Protein AF-A0A2X3K3R1-F1 (afdb_monomer_lite)

Foldseek 3Di:
DVVVVVVVVVVVVVVVPPFDWAWDDKQAAPVRQVVLVVVCVVVVWDWDWDADPVRIITIIGTPVCNVVSVVD

pLDDT: mean 86.81, std 15.57, range [46.06, 98.12]

Radius of gyration: 17.45 Å; chains: 1; bounding box: 56×21×27 Å

Secondary structure (DSSP, 8-state):
-HHHHHHHHHHHHHGGG--PEEEEEEEE-HHHHHHHHHHHHHTT--EEEEE-TTS-EEEEEETTTHHHHHH-

Sequence (72 aa):
MRKYIKNTFLFVFICLTVACKEQLYTGLTEKEANQMQALLLSNDVNVSKEMDKSGNVTISVEKEDFVRAITI

Structure (mmCIF, N/CA/C/O backbone):
data_AF-A0A2X3K3R1-F1
#
_entry.id   AF-A0A2X3K3R1-F1
#
loop_
_atom_site.group_PDB
_atom_site.id
_atom_site.type_symbol
_atom_site.label_atom_id
_atom_site.label_alt_id
_atom_site.label_comp_id
_atom_site.label_asym_id
_atom_site.label_entity_id
_atom_site.label_seq_id
_atom_site.pdbx_PDB_ins_code
_atom_site.Cartn_x
_atom_site.Cartn_y
_atom_site.Cartn_z
_atom_site.occupancy
_atom_site.B_iso_or_equiv
_atom_site.auth_seq_id
_atom_site.auth_comp_id
_atom_site.auth_asym_id
_atom_site.auth_atom_id
_atom_site.pdbx_PDB_model_num
ATOM 1 N N . MET A 1 1 ? 45.259 -1.752 -2.077 1.00 46.06 1 MET A N 1
ATOM 2 C CA . MET A 1 1 ? 44.365 -0.948 -2.950 1.00 46.06 1 MET A CA 1
ATOM 3 C C . MET A 1 1 ? 43.175 -1.743 -3.516 1.00 46.06 1 MET A C 1
ATOM 5 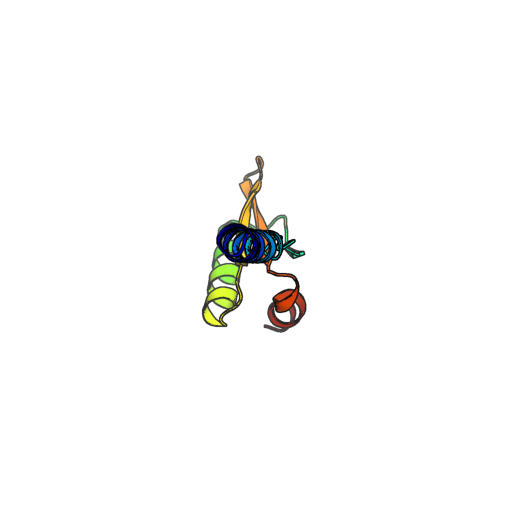O O . MET A 1 1 ? 42.063 -1.246 -3.439 1.00 46.06 1 MET A O 1
ATOM 9 N N . ARG A 1 2 ? 43.334 -3.002 -3.966 1.00 51.38 2 ARG A N 1
ATOM 10 C CA . ARG A 1 2 ? 42.236 -3.854 -4.503 1.00 51.38 2 ARG A CA 1
ATOM 11 C C . ARG A 1 2 ? 41.071 -4.147 -3.527 1.00 51.38 2 ARG A C 1
ATOM 13 O O . ARG A 1 2 ? 39.943 -4.347 -3.962 1.00 51.38 2 ARG A O 1
ATOM 20 N N . LYS A 1 3 ? 41.335 -4.152 -2.211 1.00 51.62 3 LYS A N 1
ATOM 21 C CA . LYS A 1 3 ? 40.333 -4.378 -1.144 1.00 51.62 3 LYS A CA 1
ATOM 22 C C . LYS A 1 3 ? 39.357 -3.204 -0.972 1.00 51.62 3 LYS A C 1
ATOM 24 O O . LYS A 1 3 ? 38.185 -3.437 -0.709 1.00 51.62 3 LYS A O 1
ATOM 29 N N . TYR A 1 4 ? 39.827 -1.971 -1.178 1.00 56.81 4 TYR A N 1
ATOM 30 C CA . TYR A 1 4 ? 39.005 -0.766 -1.033 1.00 56.81 4 TYR A CA 1
ATOM 31 C C . TYR A 1 4 ? 38.004 -0.629 -2.184 1.00 56.81 4 TYR A C 1
ATOM 33 O O . TYR A 1 4 ? 36.846 -0.355 -1.924 1.00 56.81 4 TYR A O 1
ATOM 41 N N . ILE A 1 5 ? 38.398 -0.967 -3.419 1.00 59.34 5 ILE A N 1
ATOM 42 C CA . ILE A 1 5 ? 37.501 -0.965 -4.593 1.00 59.34 5 ILE A CA 1
ATOM 43 C C . ILE A 1 5 ? 36.314 -1.925 -4.406 1.00 59.34 5 ILE A C 1
ATOM 45 O O . ILE A 1 5 ? 35.179 -1.567 -4.710 1.00 59.34 5 ILE A O 1
ATOM 49 N N . LYS A 1 6 ? 36.553 -3.123 -3.849 1.00 57.41 6 LYS A N 1
ATOM 50 C CA . LYS A 1 6 ? 35.477 -4.072 -3.514 1.00 57.41 6 LYS A CA 1
ATOM 51 C C . LYS A 1 6 ? 34.506 -3.507 -2.470 1.00 57.41 6 LYS A C 1
ATOM 53 O O . LYS A 1 6 ? 33.305 -3.713 -2.591 1.00 57.41 6 LYS A O 1
ATOM 58 N N . ASN A 1 7 ? 35.022 -2.793 -1.471 1.00 59.44 7 ASN A N 1
ATOM 59 C CA . ASN A 1 7 ? 34.209 -2.216 -0.401 1.00 59.44 7 ASN A CA 1
ATOM 60 C C . ASN A 1 7 ? 33.448 -0.957 -0.851 1.00 59.44 7 ASN A C 1
ATOM 62 O O . ASN A 1 7 ? 32.340 -0.715 -0.388 1.00 59.44 7 ASN A O 1
ATOM 66 N N . THR A 1 8 ? 34.008 -0.184 -1.784 1.00 60.62 8 THR A N 1
ATOM 67 C CA . THR A 1 8 ? 33.344 0.981 -2.385 1.00 60.62 8 THR A CA 1
ATOM 68 C C . THR A 1 8 ? 32.166 0.565 -3.267 1.00 60.62 8 THR A C 1
ATOM 70 O O . THR A 1 8 ? 31.125 1.214 -3.226 1.00 60.62 8 THR A O 1
ATOM 73 N N . PHE A 1 9 ? 32.277 -0.546 -4.005 1.00 65.12 9 PHE A N 1
ATOM 74 C CA . PHE A 1 9 ? 31.182 -1.041 -4.849 1.00 65.12 9 PHE A CA 1
ATOM 75 C C . PHE A 1 9 ? 29.954 -1.474 -4.029 1.00 65.12 9 PHE A C 1
ATOM 77 O O . PHE A 1 9 ? 28.820 -1.230 -4.430 1.00 65.12 9 PHE A O 1
ATOM 84 N N . LEU A 1 10 ? 30.182 -2.048 -2.842 1.00 68.19 10 LEU A N 1
ATOM 85 C CA . LEU A 1 10 ? 29.118 -2.421 -1.906 1.00 68.19 10 LEU A CA 1
ATOM 86 C C . LEU A 1 10 ? 28.350 -1.192 -1.385 1.00 68.19 10 LEU A C 1
ATOM 88 O O . LEU A 1 10 ? 27.136 -1.245 -1.225 1.00 68.19 10 LEU A O 1
ATOM 92 N N . PHE A 1 11 ? 29.048 -0.077 -1.153 1.00 65.69 11 PHE A N 1
ATOM 93 C CA . PHE A 1 11 ? 28.448 1.141 -0.605 1.00 65.69 11 PHE A CA 1
ATOM 94 C C . PHE A 1 11 ? 27.583 1.887 -1.635 1.00 65.69 11 PHE A C 1
ATOM 96 O O . PHE A 1 11 ? 26.514 2.385 -1.297 1.00 65.69 11 PHE A O 1
ATOM 103 N N . VAL A 1 12 ? 27.996 1.900 -2.909 1.00 71.94 12 VAL A N 1
ATOM 104 C CA . VAL A 1 12 ? 27.218 2.503 -4.012 1.00 71.94 12 VAL A CA 1
ATOM 105 C C . VAL A 1 12 ? 25.897 1.765 -4.242 1.00 71.94 12 VAL A C 1
ATOM 107 O O . VAL A 1 12 ? 24.887 2.397 -4.536 1.00 71.94 12 VAL A O 1
ATOM 110 N N . PHE A 1 13 ? 25.877 0.442 -4.059 1.00 67.69 13 PHE A N 1
ATOM 111 C CA . PHE A 1 13 ? 24.667 -0.361 -4.247 1.00 67.69 13 PHE A CA 1
ATOM 112 C C . PHE A 1 13 ? 23.597 -0.089 -3.173 1.00 67.69 13 PHE A C 1
ATOM 114 O O . PHE A 1 13 ? 22.407 -0.132 -3.464 1.00 67.69 13 PHE A O 1
ATOM 121 N N . ILE A 1 14 ? 24.013 0.248 -1.948 1.00 69.31 14 ILE A N 1
ATOM 122 C CA . ILE A 1 14 ? 23.108 0.547 -0.825 1.00 69.31 14 ILE A CA 1
ATOM 123 C C . ILE A 1 14 ? 22.434 1.919 -0.991 1.00 69.31 14 ILE A C 1
ATOM 125 O O . ILE A 1 14 ? 21.283 2.091 -0.605 1.00 69.31 14 ILE A O 1
ATOM 129 N N . CYS A 1 15 ? 23.109 2.899 -1.600 1.00 64.44 15 CYS A N 1
ATOM 130 C CA . CYS A 1 15 ? 22.530 4.231 -1.804 1.00 64.44 15 CYS A CA 1
ATOM 131 C C . CYS A 1 15 ? 21.433 4.281 -2.882 1.00 64.44 15 CYS A C 1
ATOM 133 O O . CYS A 1 15 ? 20.712 5.273 -2.955 1.00 64.44 15 CYS A O 1
ATOM 135 N N . LEU A 1 16 ? 21.285 3.238 -3.705 1.00 64.81 16 LEU A N 1
ATOM 136 C CA . LEU A 1 16 ? 20.290 3.199 -4.782 1.00 64.81 16 LEU A CA 1
ATOM 137 C C . LEU A 1 16 ? 18.874 2.828 -4.308 1.00 64.81 16 LEU A C 1
ATOM 139 O O . LEU A 1 16 ? 17.955 2.852 -5.117 1.00 64.81 16 LEU A O 1
ATOM 143 N N . THR A 1 17 ? 18.665 2.510 -3.026 1.00 66.19 17 THR A N 1
ATOM 144 C CA . THR A 1 17 ? 17.363 2.029 -2.525 1.00 66.19 17 THR A CA 1
ATOM 145 C C . THR A 1 17 ? 16.510 3.107 -1.853 1.00 66.19 17 THR A C 1
ATOM 147 O O . THR A 1 17 ? 15.661 2.781 -1.023 1.00 66.19 17 THR A O 1
ATOM 150 N N . VAL A 1 18 ? 16.718 4.393 -2.154 1.00 63.38 18 VAL A N 1
ATOM 151 C CA . VAL A 1 18 ? 15.827 5.453 -1.651 1.00 63.38 18 VAL A CA 1
ATOM 152 C C . VAL A 1 18 ? 14.546 5.446 -2.486 1.00 63.38 18 VAL A C 1
ATOM 154 O O . VAL A 1 18 ? 14.423 6.177 -3.466 1.00 63.38 18 VAL A O 1
ATOM 157 N N . ALA A 1 19 ? 13.610 4.577 -2.116 1.00 63.88 19 ALA A N 1
ATOM 158 C CA . ALA A 1 19 ? 12.296 4.514 -2.734 1.00 63.88 19 ALA A CA 1
ATOM 159 C C . ALA A 1 19 ? 11.393 5.590 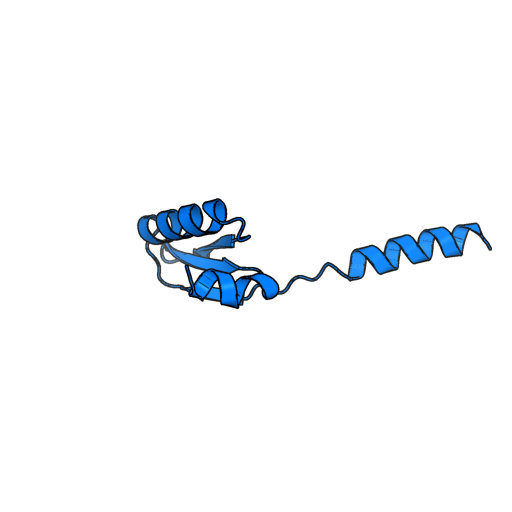-2.112 1.00 63.88 19 ALA A C 1
ATOM 161 O O . ALA A 1 19 ? 11.100 5.573 -0.914 1.00 63.88 19 ALA A O 1
ATOM 162 N N . CYS A 1 20 ? 11.016 6.580 -2.920 1.00 79.88 20 CYS A N 1
ATOM 163 C CA . CYS A 1 20 ? 10.013 7.568 -2.548 1.00 79.88 20 CYS A CA 1
ATOM 164 C C . CYS A 1 20 ? 8.646 6.990 -2.913 1.00 79.88 20 CYS A C 1
ATOM 166 O O . CYS A 1 20 ? 8.383 6.738 -4.088 1.00 79.88 20 CYS A O 1
ATOM 168 N N . LYS A 1 21 ? 7.798 6.765 -1.909 1.00 89.38 21 LYS A N 1
ATOM 169 C CA . LYS A 1 21 ? 6.454 6.227 -2.123 1.00 89.38 21 LYS A CA 1
ATOM 170 C C . LYS A 1 21 ? 5.509 7.304 -2.628 1.00 89.38 21 LYS A C 1
ATOM 172 O O . LYS A 1 21 ? 5.559 8.442 -2.167 1.00 89.38 21 LYS A O 1
ATOM 177 N N . GLU A 1 22 ? 4.622 6.914 -3.530 1.00 95.19 22 GLU A N 1
ATOM 178 C CA . GLU A 1 22 ? 3.542 7.747 -4.039 1.00 95.19 22 GLU A CA 1
ATOM 179 C C . GLU A 1 22 ? 2.262 7.466 -3.248 1.00 95.19 22 GLU A C 1
ATOM 181 O O . GLU A 1 22 ? 1.875 6.318 -3.014 1.00 95.19 22 GLU A O 1
ATOM 186 N N . GLN A 1 23 ? 1.600 8.530 -2.813 1.00 95.94 23 GLN A N 1
ATOM 187 C CA . GLN A 1 23 ? 0.352 8.445 -2.066 1.00 95.94 23 GLN A CA 1
ATOM 188 C C . GLN A 1 23 ? -0.815 8.139 -3.015 1.00 95.94 23 GLN A C 1
ATOM 190 O O . GLN A 1 23 ? -1.017 8.857 -3.991 1.00 95.94 23 GLN A O 1
ATOM 195 N N . LEU A 1 24 ? -1.609 7.105 -2.712 1.00 95.62 24 LEU A N 1
ATOM 196 C CA . LEU A 1 24 ? -2.823 6.782 -3.473 1.00 95.62 24 LEU A CA 1
ATOM 197 C C . LEU A 1 24 ? -4.044 7.491 -2.890 1.00 95.62 24 LEU A C 1
ATOM 199 O O . LEU A 1 24 ? -4.702 8.274 -3.567 1.00 95.62 24 LEU A O 1
ATOM 203 N N . TYR A 1 25 ? -4.333 7.220 -1.617 1.00 95.62 25 TYR A N 1
ATOM 204 C CA . TYR A 1 25 ? -5.519 7.724 -0.926 1.00 95.62 25 TYR A CA 1
ATOM 205 C C . TYR A 1 25 ? -5.203 8.054 0.527 1.00 95.62 25 TYR A C 1
ATOM 207 O O . TYR A 1 25 ? -4.337 7.443 1.148 1.00 95.62 25 TYR A O 1
ATOM 215 N N . THR A 1 26 ? -5.939 9.014 1.076 1.00 96.75 26 THR A N 1
ATOM 216 C CA . THR A 1 26 ? -5.922 9.397 2.492 1.00 96.75 26 THR A CA 1
ATOM 217 C C . THR A 1 26 ? -7.344 9.611 2.978 1.00 96.75 26 THR A C 1
ATOM 219 O O . THR A 1 26 ? -8.269 9.679 2.168 1.00 96.75 26 THR A O 1
ATOM 222 N N . GLY A 1 27 ? -7.530 9.713 4.291 1.00 96.88 27 GLY A N 1
ATOM 223 C CA . GLY A 1 27 ? -8.862 9.854 4.870 1.00 96.88 27 GLY A CA 1
ATOM 224 C C . GLY A 1 27 ? -9.673 8.555 4.849 1.00 96.88 27 GLY A C 1
ATOM 225 O O . GLY A 1 27 ? -10.885 8.612 5.024 1.00 96.88 27 GLY A O 1
ATOM 226 N N . LEU A 1 28 ? -9.040 7.400 4.609 1.00 97.56 28 LEU A N 1
ATOM 227 C CA . LEU A 1 28 ? -9.738 6.118 4.559 1.00 97.56 28 LEU A CA 1
ATOM 228 C C . LEU A 1 28 ? -10.095 5.647 5.964 1.00 97.56 28 LEU A C 1
ATOM 230 O O . LEU A 1 28 ? -9.309 5.801 6.904 1.00 97.56 28 LEU A O 1
ATOM 234 N N . THR A 1 29 ? -11.232 4.972 6.093 1.00 97.88 29 THR A N 1
ATOM 235 C CA . THR A 1 29 ? -11.478 4.154 7.280 1.00 97.88 29 THR A CA 1
ATOM 236 C C . THR A 1 29 ? -10.527 2.956 7.298 1.00 97.88 29 THR A C 1
ATOM 238 O O . THR A 1 29 ? -10.047 2.492 6.260 1.00 97.88 29 THR A O 1
ATOM 241 N N . GLU A 1 30 ? -10.284 2.389 8.480 1.00 96.81 30 GLU A N 1
ATOM 242 C CA . GLU A 1 30 ? -9.450 1.189 8.609 1.00 96.81 30 GLU A CA 1
ATOM 243 C C . GLU A 1 30 ? -9.977 0.022 7.758 1.00 96.81 30 GLU A C 1
ATOM 245 O O . GLU A 1 30 ? -9.200 -0.701 7.134 1.00 96.81 30 GLU A O 1
ATOM 250 N N . LYS A 1 31 ? -11.305 -0.136 7.683 1.00 97.62 31 LYS A N 1
ATOM 251 C CA . LYS A 1 31 ? -11.939 -1.186 6.882 1.00 97.62 31 LYS A CA 1
ATOM 252 C C . LYS A 1 31 ? -11.646 -1.011 5.392 1.00 97.62 31 LYS A C 1
ATOM 254 O O . LYS A 1 31 ? -11.213 -1.972 4.761 1.00 97.62 31 LYS A O 1
ATOM 259 N N . GLU A 1 32 ? -11.849 0.188 4.849 1.00 97.75 32 GLU A N 1
ATOM 260 C CA . GLU A 1 32 ? -11.574 0.484 3.436 1.00 97.75 32 GLU A CA 1
ATOM 261 C C . GLU A 1 32 ? -10.091 0.292 3.120 1.00 97.75 32 GLU A C 1
ATOM 263 O O . GLU A 1 32 ? -9.744 -0.417 2.176 1.00 97.75 32 GLU A O 1
ATOM 268 N N . ALA A 1 33 ? -9.208 0.828 3.965 1.00 97.94 33 ALA A N 1
ATOM 269 C CA . ALA A 1 33 ? -7.771 0.674 3.791 1.00 97.94 33 ALA A CA 1
ATOM 270 C C . ALA A 1 33 ? -7.332 -0.797 3.822 1.00 97.94 33 ALA A C 1
ATOM 272 O O . ALA A 1 33 ? -6.482 -1.195 3.029 1.00 97.94 33 ALA A O 1
ATOM 273 N N . ASN A 1 34 ? -7.922 -1.625 4.689 1.00 97.75 34 ASN A N 1
ATOM 274 C CA . ASN A 1 34 ? -7.641 -3.061 4.741 1.00 97.75 34 ASN A CA 1
ATOM 275 C C . ASN A 1 34 ? -8.125 -3.791 3.479 1.00 97.75 34 ASN A C 1
ATOM 277 O O . ASN A 1 34 ? -7.422 -4.668 2.980 1.00 97.75 34 ASN A O 1
ATOM 281 N N . GLN A 1 35 ? -9.295 -3.428 2.946 1.00 98.06 35 GLN A N 1
ATOM 282 C CA . GLN A 1 35 ? -9.811 -4.007 1.701 1.00 98.06 35 GLN A CA 1
ATOM 283 C C . GLN A 1 35 ? -8.905 -3.664 0.513 1.00 98.06 35 GLN A C 1
ATOM 285 O O . GLN A 1 35 ? -8.522 -4.555 -0.244 1.00 98.06 35 GLN A O 1
ATOM 290 N N . MET A 1 36 ? -8.502 -2.397 0.392 1.00 97.50 36 MET A N 1
ATOM 291 C CA . MET A 1 36 ? -7.591 -1.944 -0.662 1.00 97.50 36 MET A CA 1
ATOM 292 C C . MET A 1 36 ? -6.203 -2.570 -0.516 1.00 97.50 36 MET A C 1
ATOM 294 O O . MET A 1 36 ? -5.637 -3.053 -1.491 1.00 97.50 36 MET A O 1
ATOM 298 N N . GLN A 1 37 ? -5.671 -2.632 0.707 1.00 97.75 37 GLN A N 1
ATOM 299 C CA . GLN A 1 37 ? -4.392 -3.279 0.991 1.00 97.75 37 GLN A CA 1
ATOM 300 C C . GLN A 1 37 ? -4.409 -4.757 0.584 1.00 97.75 37 GLN A C 1
ATOM 302 O O . GLN A 1 37 ? -3.475 -5.208 -0.070 1.00 97.75 37 GLN A O 1
ATOM 307 N N . ALA A 1 38 ? -5.462 -5.506 0.923 1.00 98.12 38 ALA A N 1
ATOM 308 C CA . ALA A 1 38 ? -5.580 -6.910 0.538 1.00 98.12 38 ALA A CA 1
ATOM 309 C C . ALA A 1 38 ? -5.627 -7.090 -0.989 1.00 98.12 38 ALA A C 1
ATOM 311 O O . ALA A 1 38 ? -4.941 -7.962 -1.521 1.00 98.12 38 ALA A O 1
ATOM 312 N N . LEU A 1 39 ? -6.386 -6.241 -1.691 1.00 97.88 39 LEU A N 1
ATOM 313 C CA . LEU A 1 39 ? -6.484 -6.269 -3.150 1.00 97.88 39 LEU A CA 1
ATOM 314 C C . LEU A 1 39 ? -5.128 -5.993 -3.814 1.00 97.88 39 LEU A C 1
ATOM 316 O O . LEU A 1 39 ? -4.695 -6.769 -4.665 1.00 97.88 39 LEU A O 1
ATOM 320 N N . LEU A 1 40 ? -4.429 -4.941 -3.386 1.00 97.75 40 LEU A N 1
ATOM 321 C CA . LEU A 1 40 ? -3.119 -4.568 -3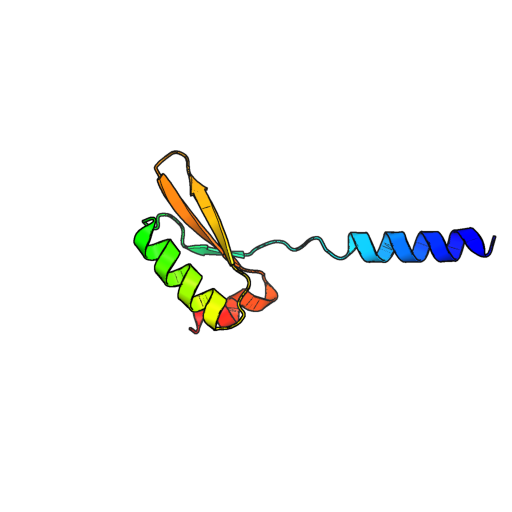.924 1.00 97.75 40 LEU A CA 1
ATOM 322 C C . LEU A 1 40 ? -2.066 -5.650 -3.655 1.00 97.75 40 LEU A C 1
ATOM 324 O O . LEU A 1 40 ? -1.377 -6.079 -4.578 1.00 97.75 40 LEU A O 1
ATOM 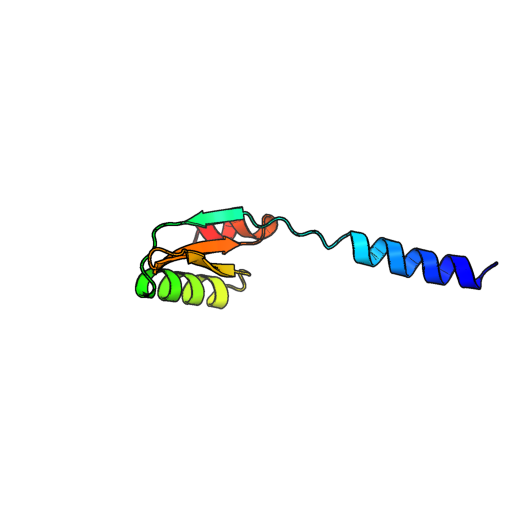328 N N . LEU A 1 41 ? -2.004 -6.171 -2.426 1.00 97.44 41 LEU A N 1
ATOM 329 C CA . LEU A 1 41 ? -1.081 -7.254 -2.079 1.00 97.44 41 LEU A CA 1
ATOM 330 C C . LEU A 1 41 ? -1.366 -8.537 -2.871 1.00 97.44 41 LEU A C 1
ATOM 332 O O . LEU A 1 41 ? -0.429 -9.221 -3.264 1.00 97.44 41 LEU A O 1
ATOM 336 N N . SER A 1 42 ? -2.637 -8.854 -3.146 1.00 97.81 42 SER A N 1
ATOM 337 C CA . SER A 1 42 ? -3.001 -10.027 -3.958 1.00 97.81 42 SER A CA 1
ATOM 338 C C . SER A 1 42 ? -2.608 -9.915 -5.437 1.00 97.81 42 SER A C 1
ATOM 340 O O . SER A 1 42 ? -2.620 -10.919 -6.142 1.00 97.81 42 SER A O 1
ATOM 342 N N . ASN A 1 43 ? -2.246 -8.711 -5.891 1.00 97.19 43 ASN A N 1
ATOM 343 C CA . ASN A 1 43 ? -1.775 -8.411 -7.245 1.00 97.19 43 ASN A CA 1
ATOM 344 C C . ASN A 1 43 ? -0.280 -8.038 -7.270 1.00 97.19 43 ASN A C 1
ATOM 346 O O . ASN A 1 43 ? 0.166 -7.319 -8.169 1.00 97.19 43 ASN A O 1
ATOM 350 N N . ASP A 1 44 ? 0.479 -8.474 -6.258 1.00 96.19 44 ASP A N 1
ATOM 351 C CA . ASP A 1 44 ? 1.916 -8.214 -6.125 1.00 96.19 44 ASP A CA 1
ATOM 352 C C . ASP A 1 44 ? 2.267 -6.714 -6.210 1.00 96.19 44 ASP A C 1
ATOM 354 O O . ASP A 1 44 ? 3.285 -6.318 -6.778 1.00 96.19 44 ASP A O 1
ATOM 358 N N . VAL A 1 45 ? 1.402 -5.842 -5.681 1.00 96.44 45 VAL A N 1
ATOM 359 C CA . VAL A 1 45 ? 1.676 -4.407 -5.528 1.00 96.44 45 VAL A CA 1
ATOM 360 C C . VAL A 1 45 ? 2.144 -4.140 -4.104 1.00 96.44 45 VAL A C 1
ATOM 362 O O . VAL A 1 45 ? 1.418 -4.398 -3.140 1.00 96.44 45 VAL A O 1
ATOM 365 N N . ASN A 1 46 ? 3.351 -3.587 -3.960 1.00 94.38 46 ASN A N 1
ATOM 366 C CA . ASN A 1 46 ? 3.868 -3.230 -2.644 1.00 94.38 46 ASN A CA 1
ATOM 367 C C . ASN A 1 46 ? 3.154 -1.978 -2.116 1.00 94.38 46 ASN A C 1
ATOM 369 O O . ASN A 1 46 ? 3.210 -0.909 -2.723 1.00 94.38 46 ASN A O 1
ATOM 373 N N . VAL A 1 47 ? 2.507 -2.105 -0.958 1.00 96.31 47 VAL A N 1
ATOM 374 C CA . VAL A 1 47 ? 1.658 -1.063 -0.377 1.00 96.31 47 VAL A CA 1
ATOM 375 C C . VAL A 1 47 ? 1.987 -0.834 1.098 1.00 96.31 47 VAL A C 1
ATOM 377 O O . VAL A 1 47 ? 2.067 -1.768 1.895 1.00 96.31 47 VAL A O 1
ATOM 380 N N . SER A 1 48 ? 2.156 0.428 1.490 1.00 95.94 48 SER A N 1
ATOM 381 C CA . SER A 1 48 ? 2.237 0.856 2.891 1.00 95.94 48 SER A CA 1
ATOM 382 C C . SER A 1 48 ? 0.943 1.489 3.362 1.00 95.94 48 SER A C 1
ATOM 384 O O . SER A 1 48 ? 0.255 2.173 2.607 1.00 95.94 48 SER A O 1
ATOM 386 N N . LYS A 1 49 ? 0.673 1.289 4.650 1.00 95.56 49 LYS A N 1
ATOM 387 C CA . LYS A 1 49 ? -0.488 1.806 5.359 1.00 95.56 49 LYS A CA 1
ATOM 388 C C . LYS A 1 49 ? -0.017 2.599 6.570 1.00 95.56 49 LYS A C 1
ATOM 390 O O . LYS A 1 49 ? 0.703 2.050 7.401 1.00 95.56 49 LYS A O 1
ATOM 395 N N . GLU A 1 50 ? -0.451 3.845 6.680 1.00 96.75 50 GLU A N 1
ATOM 396 C CA . GLU A 1 50 ? -0.133 4.726 7.806 1.00 96.75 50 GLU A CA 1
ATOM 397 C C . GLU A 1 50 ? -1.418 5.301 8.397 1.00 96.75 50 GLU A C 1
ATOM 399 O O . GLU A 1 50 ? -2.295 5.749 7.662 1.00 96.75 50 GLU A O 1
ATOM 404 N N . MET A 1 51 ? -1.540 5.270 9.724 1.00 96.94 51 MET A N 1
ATOM 405 C CA . MET A 1 51 ? -2.679 5.840 10.441 1.00 96.94 51 MET A CA 1
ATOM 406 C C . MET A 1 51 ? -2.297 7.212 10.993 1.00 96.94 51 MET A C 1
ATOM 408 O O . MET A 1 51 ? -1.258 7.359 11.641 1.00 96.94 51 MET A O 1
ATOM 412 N N . ASP A 1 52 ? -3.134 8.212 10.738 1.00 94.94 52 ASP A N 1
ATOM 413 C CA . ASP A 1 52 ? -2.971 9.547 11.295 1.00 94.94 52 ASP A CA 1
ATOM 414 C C . ASP A 1 52 ? -3.474 9.626 12.751 1.00 94.94 52 ASP A C 1
ATOM 416 O O . ASP A 1 52 ? -4.044 8.689 13.313 1.00 94.94 52 ASP A O 1
ATOM 420 N N . LYS A 1 53 ? -3.272 10.782 13.391 1.00 94.44 53 LYS A N 1
ATOM 421 C CA . LYS A 1 53 ? -3.702 11.014 14.783 1.00 94.44 53 LYS A CA 1
ATOM 422 C C . LYS A 1 53 ? -5.225 11.068 14.958 1.00 94.44 53 LYS A C 1
ATOM 424 O O . LYS A 1 53 ? -5.698 11.009 16.089 1.00 94.44 53 LYS A O 1
ATOM 429 N N . SER A 1 54 ? -5.972 11.230 13.871 1.00 92.94 54 SER A N 1
ATOM 430 C CA . SER A 1 54 ? -7.433 11.279 13.838 1.00 92.94 54 SER A CA 1
ATOM 431 C C . SER A 1 54 ? -8.055 9.901 13.583 1.00 92.94 54 SER A C 1
ATOM 433 O O . SER A 1 54 ? -9.276 9.780 13.633 1.00 92.94 54 SER A O 1
ATOM 435 N N . GLY A 1 55 ? -7.235 8.868 13.360 1.00 93.00 55 GLY A N 1
ATOM 436 C CA . GLY A 1 55 ? -7.674 7.504 13.077 1.00 93.00 55 GLY A CA 1
ATOM 437 C C . GLY A 1 55 ? -7.968 7.242 11.599 1.00 93.00 55 GLY A C 1
ATOM 438 O O . GLY A 1 55 ? -8.427 6.148 11.270 1.00 93.00 55 GLY A O 1
ATOM 439 N N . ASN A 1 56 ? -7.697 8.200 10.707 1.00 96.81 56 ASN A N 1
ATOM 440 C CA . ASN A 1 56 ? -7.805 7.954 9.275 1.00 96.81 56 ASN A CA 1
ATOM 441 C C . ASN A 1 56 ? -6.544 7.279 8.757 1.00 96.81 56 ASN A C 1
ATOM 443 O O . ASN A 1 56 ? -5.444 7.451 9.286 1.00 96.81 56 ASN A O 1
ATOM 447 N N . VAL A 1 57 ? -6.702 6.540 7.670 1.00 98.12 57 VAL A N 1
ATOM 448 C CA . VAL A 1 57 ? -5.632 5.762 7.073 1.00 98.12 57 VAL A CA 1
ATOM 449 C C . VAL A 1 57 ? -5.243 6.333 5.716 1.00 98.12 57 VAL A C 1
ATOM 451 O O . VAL A 1 57 ? -6.084 6.711 4.899 1.00 98.12 57 VAL A O 1
ATOM 454 N N . THR A 1 58 ? -3.937 6.376 5.483 1.00 98.00 58 THR A N 1
ATOM 455 C CA . THR A 1 58 ? -3.317 6.695 4.201 1.00 98.00 58 THR A CA 1
ATOM 456 C C . THR A 1 58 ? -2.682 5.438 3.625 1.00 98.00 58 THR A C 1
ATOM 458 O O . THR A 1 58 ? -1.997 4.692 4.329 1.00 98.00 58 THR A O 1
ATOM 461 N N . ILE A 1 59 ? -2.932 5.204 2.341 1.00 97.50 59 ILE A N 1
ATOM 462 C CA . ILE A 1 59 ? -2.356 4.115 1.558 1.00 97.50 59 ILE A CA 1
ATOM 463 C C . ILE A 1 59 ? -1.407 4.725 0.522 1.00 97.50 59 ILE A C 1
ATOM 465 O O . ILE A 1 59 ? -1.799 5.614 -0.237 1.00 97.50 59 ILE A O 1
ATOM 469 N N . SER A 1 60 ? -0.179 4.212 0.472 1.00 97.62 60 SER A N 1
ATOM 470 C CA . SER A 1 60 ? 0.864 4.638 -0.471 1.00 97.62 60 SER A CA 1
ATOM 471 C C . SER A 1 60 ? 1.537 3.423 -1.102 1.00 97.62 60 SER A C 1
ATOM 473 O O . SER A 1 60 ? 1.650 2.380 -0.457 1.00 97.62 60 SER A O 1
ATOM 475 N N . VAL A 1 61 ? 2.011 3.552 -2.336 1.00 96.69 61 VAL A N 1
ATOM 476 C CA . VAL A 1 61 ? 2.682 2.485 -3.098 1.00 96.69 61 VAL A CA 1
ATOM 477 C C . VAL A 1 61 ? 4.032 2.953 -3.615 1.00 96.69 61 VAL A C 1
ATOM 479 O O . VAL A 1 61 ? 4.346 4.141 -3.568 1.00 96.69 61 VAL A O 1
ATOM 482 N N . GLU A 1 62 ? 4.849 2.026 -4.100 1.00 94.62 62 GLU A N 1
ATOM 483 C CA . GLU A 1 62 ? 6.065 2.401 -4.821 1.00 94.62 62 GLU A CA 1
ATOM 484 C C . GLU A 1 62 ? 5.715 3.143 -6.115 1.00 94.62 62 GLU A C 1
ATOM 486 O O . GLU A 1 62 ? 4.696 2.870 -6.759 1.00 94.62 62 GLU A O 1
ATOM 491 N N . LYS A 1 63 ? 6.567 4.091 -6.510 1.00 92.25 63 LYS A N 1
ATOM 492 C CA . LYS A 1 63 ? 6.339 4.925 -7.695 1.00 92.25 63 LYS A CA 1
ATOM 493 C C . LYS A 1 63 ? 6.163 4.098 -8.969 1.00 92.25 63 LYS A C 1
ATOM 495 O O . LYS A 1 63 ? 5.350 4.439 -9.826 1.00 92.25 63 LYS A O 1
ATOM 500 N N . GLU A 1 64 ? 6.901 3.001 -9.078 1.00 92.81 64 GLU A N 1
ATOM 501 C CA . GLU A 1 64 ? 6.865 2.068 -10.204 1.00 92.81 64 GLU A CA 1
ATOM 502 C C . GLU A 1 64 ? 5.528 1.317 -10.294 1.00 92.81 64 GLU A C 1
ATOM 504 O O . GLU A 1 64 ? 5.096 0.940 -11.384 1.00 92.81 64 GLU A O 1
ATOM 509 N N . ASP A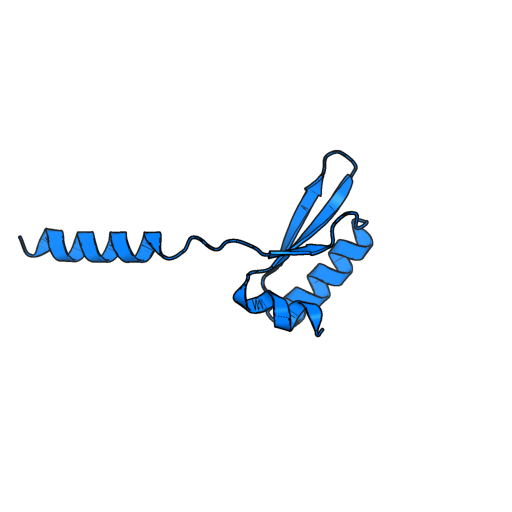 1 65 ? 4.846 1.148 -9.161 1.00 94.94 65 ASP A N 1
ATOM 510 C CA . ASP A 1 65 ? 3.577 0.436 -9.061 1.00 94.94 65 ASP A CA 1
ATOM 511 C C . ASP A 1 65 ? 2.360 1.365 -9.124 1.00 94.94 65 ASP A C 1
ATOM 513 O O . ASP A 1 65 ? 1.245 0.879 -9.298 1.00 94.94 65 ASP A O 1
ATOM 517 N N . PHE A 1 66 ? 2.544 2.687 -9.040 1.00 94.94 66 PHE A N 1
ATOM 518 C CA . PHE A 1 66 ? 1.453 3.665 -8.970 1.00 94.94 66 PHE A CA 1
ATOM 519 C C . PHE A 1 66 ? 0.407 3.488 -10.081 1.00 94.94 66 PHE A C 1
ATOM 521 O O . PHE A 1 66 ? -0.787 3.374 -9.808 1.00 94.94 66 PHE A O 1
ATOM 528 N N . VAL A 1 67 ? 0.846 3.399 -11.341 1.00 95.56 67 VAL A N 1
ATOM 529 C CA . VAL A 1 67 ? -0.066 3.237 -12.490 1.00 95.56 67 VAL A CA 1
ATOM 530 C C . VAL A 1 67 ? -0.813 1.902 -12.426 1.00 95.56 67 VAL A C 1
ATOM 532 O O . VAL A 1 67 ? -2.012 1.851 -12.704 1.00 95.56 67 VAL A O 1
ATOM 535 N N . ARG A 1 68 ? -0.124 0.823 -12.026 1.00 96.00 68 ARG A N 1
ATOM 536 C CA . ARG A 1 68 ? -0.737 -0.503 -11.854 1.00 96.00 68 ARG A CA 1
ATOM 537 C C . ARG A 1 68 ? -1.786 -0.464 -10.744 1.00 96.00 68 ARG A C 1
ATOM 539 O O . ARG A 1 68 ? -2.897 -0.928 -10.957 1.00 96.00 68 ARG A O 1
ATOM 546 N N . ALA A 1 69 ? -1.453 0.144 -9.609 1.00 96.50 69 ALA A N 1
ATOM 547 C CA . ALA A 1 69 ? -2.313 0.234 -8.437 1.00 96.50 69 ALA A CA 1
ATOM 548 C C . ALA A 1 69 ? -3.614 1.009 -8.693 1.00 96.50 69 ALA A C 1
ATOM 550 O O . ALA A 1 69 ? -4.648 0.625 -8.167 1.00 96.50 69 ALA A O 1
ATOM 551 N N . ILE A 1 70 ? -3.574 2.066 -9.511 1.00 95.06 70 ILE A N 1
ATOM 552 C CA . ILE A 1 70 ? -4.765 2.847 -9.896 1.00 95.06 70 ILE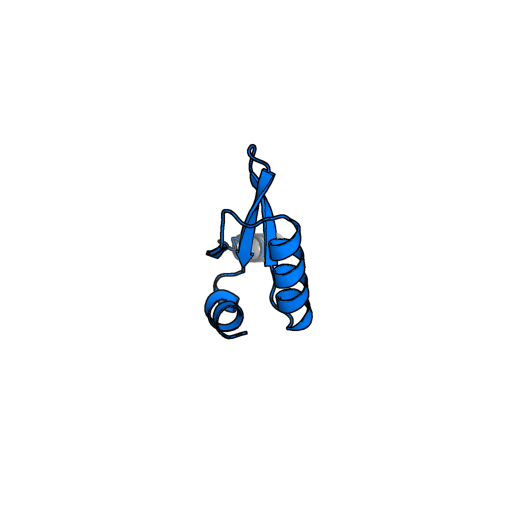 A CA 1
ATOM 553 C C . ILE A 1 70 ? -5.681 2.087 -10.871 1.00 95.06 70 ILE A C 1
ATOM 555 O O . ILE A 1 70 ? -6.863 2.401 -10.975 1.00 95.06 70 ILE A O 1
ATOM 559 N N . THR A 1 71 ? -5.141 1.121 -11.617 1.00 95.38 71 THR A N 1
ATOM 560 C CA . THR A 1 71 ? -5.886 0.399 -12.664 1.00 95.38 71 THR A CA 1
ATOM 561 C C . THR A 1 71 ? -6.683 -0.791 -12.122 1.00 95.38 71 THR A C 1
ATOM 563 O O . THR A 1 71 ? -7.644 -1.213 -12.766 1.00 95.38 71 THR A O 1
ATOM 566 N N . ILE A 1 72 ? -6.261 -1.350 -10.985 1.00 92.00 72 ILE A N 1
ATOM 567 C CA . ILE A 1 72 ? -6.920 -2.478 -10.305 1.00 92.00 72 ILE A CA 1
ATOM 568 C C . ILE A 1 72 ? -8.231 -2.011 -9.666 1.00 92.00 72 ILE A C 1
ATOM 570 O O . ILE A 1 72 ? -9.242 -2.728 -9.840 1.00 92.00 72 ILE A O 1
#

Organism: Escherichia coli (NCBI:txid562)